Protein AF-A0A975CEL9-F1 (afdb_monomer_lite)

Secondary structure (DSSP, 8-state):
-----HHHHHHHHHHHHHHHHHHHHH-SSS-GGG--HHHHHHHHHHHHHHHHHHHHHHHHHHHS----S-SS----TTSS--PPPPPPP--------------------------

Organism: NCBI:txid2816950

pLDDT: mean 73.38, std 20.32, range [35.84, 97.5]

InterPro domains:
  IPR045422 Protein of unknown function DUF6511 [PF20121] (1-115)

Radius of gyration: 31.56 Å; chains: 1; bounding box: 92×27×54 Å

Foldseek 3Di:
DDDDDPLQVVLQVQLPVLLVVLCVVQPPPDPPVPDDPVSNVSNVCSSVVSSVVSVVVVCVVVVDDPPPDDPDPDPDPVPDPDDPDDDDDDDDDDDDDDDDDDDDDDDDDPDDDDD

Structure (mmCIF, N/CA/C/O backbone):
data_AF-A0A975CEL9-F1
#
_entry.id   AF-A0A975CEL9-F1
#
loop_
_atom_site.group_PDB
_atom_site.id
_atom_site.type_symbol
_atom_site.label_atom_id
_atom_site.label_alt_id
_atom_site.label_comp_id
_atom_site.label_asym_id
_atom_site.label_entity_id
_atom_site.label_seq_id
_atom_site.pdbx_PDB_ins_code
_atom_site.Cartn_x
_atom_site.Cartn_y
_atom_site.Cartn_z
_atom_site.occupancy
_atom_site.B_iso_or_equiv
_atom_site.auth_seq_id
_atom_site.auth_comp_id
_atom_site.auth_asym_id
_atom_site.auth_atom_id
_atom_site.pdbx_PDB_model_num
ATOM 1 N N . MET A 1 1 ? -7.667 15.898 -8.919 1.00 73.31 1 MET A N 1
ATOM 2 C CA . MET A 1 1 ? -7.122 14.525 -8.876 1.00 73.31 1 MET A CA 1
ATOM 3 C C . MET A 1 1 ? -5.630 14.646 -9.126 1.00 73.31 1 MET A C 1
ATOM 5 O O . MET A 1 1 ? -5.301 15.360 -10.066 1.00 73.31 1 MET A O 1
ATOM 9 N N . PRO A 1 2 ? -4.754 14.066 -8.292 1.00 75.38 2 PRO A N 1
ATOM 10 C CA . PRO A 1 2 ? -3.319 14.059 -8.571 1.00 75.38 2 PRO A CA 1
ATOM 11 C C . PRO A 1 2 ? -3.035 13.416 -9.937 1.00 75.38 2 PRO A C 1
ATOM 13 O O . PRO A 1 2 ? -3.662 12.412 -10.289 1.00 75.38 2 PRO A O 1
ATOM 16 N N . ASP A 1 3 ? -2.134 14.031 -10.702 1.00 89.25 3 ASP A N 1
ATOM 17 C CA . ASP A 1 3 ? -1.641 13.502 -11.973 1.00 89.25 3 ASP A CA 1
ATOM 18 C C . ASP A 1 3 ? -0.411 12.637 -11.683 1.00 89.25 3 ASP A C 1
ATOM 20 O O . ASP A 1 3 ? 0.578 13.127 -11.142 1.00 89.25 3 ASP A O 1
ATOM 24 N N . PHE A 1 4 ? -0.519 11.338 -11.959 1.00 93.50 4 PHE A N 1
ATOM 25 C CA . PHE A 1 4 ? 0.551 10.367 -11.737 1.00 93.50 4 PHE A CA 1
ATOM 26 C C . PHE A 1 4 ? 1.128 9.931 -13.074 1.00 93.50 4 PHE A C 1
ATOM 28 O O . PHE A 1 4 ? 0.382 9.607 -14.007 1.00 93.50 4 PHE A O 1
ATOM 35 N N . THR A 1 5 ? 2.450 9.820 -13.130 1.00 94.06 5 THR A N 1
ATOM 36 C CA . THR A 1 5 ? 3.161 9.246 -14.271 1.00 94.06 5 THR A CA 1
ATOM 37 C C . THR A 1 5 ? 2.762 7.782 -14.498 1.00 94.06 5 THR A C 1
ATOM 39 O O . THR A 1 5 ? 2.222 7.098 -13.622 1.00 94.06 5 THR A O 1
ATOM 42 N N . ALA A 1 6 ? 3.047 7.252 -15.691 1.00 92.31 6 ALA A N 1
ATOM 43 C CA . ALA A 1 6 ? 2.759 5.851 -16.014 1.00 92.31 6 ALA A CA 1
ATOM 44 C C . ALA A 1 6 ? 3.492 4.864 -15.082 1.00 92.31 6 ALA A C 1
ATOM 46 O O . ALA A 1 6 ? 2.945 3.817 -14.724 1.00 92.31 6 ALA A O 1
ATOM 47 N N . ILE A 1 7 ? 4.709 5.218 -14.662 1.00 92.81 7 ILE A N 1
ATOM 48 C CA . ILE A 1 7 ? 5.533 4.415 -13.753 1.00 92.81 7 ILE A CA 1
ATOM 49 C C . ILE A 1 7 ? 4.898 4.398 -12.363 1.00 92.81 7 ILE A C 1
ATOM 51 O O . ILE A 1 7 ? 4.645 3.327 -11.816 1.00 92.81 7 ILE A O 1
ATOM 55 N N . GLU A 1 8 ? 4.546 5.571 -11.832 1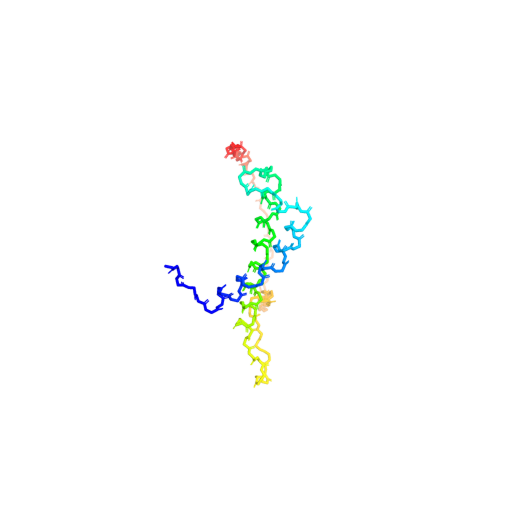.00 94.06 8 GLU A N 1
ATOM 56 C CA . GLU A 1 8 ? 3.842 5.698 -10.552 1.00 94.06 8 GLU A CA 1
ATOM 57 C C . GLU A 1 8 ? 2.530 4.922 -10.560 1.00 94.06 8 GLU A C 1
ATOM 59 O O . GLU A 1 8 ? 2.271 4.139 -9.653 1.00 94.06 8 GLU A O 1
ATOM 64 N N . ARG A 1 9 ? 1.734 5.030 -11.626 1.00 95.12 9 ARG A N 1
ATOM 65 C CA . ARG A 1 9 ? 0.492 4.259 -11.758 1.00 95.12 9 ARG A CA 1
ATOM 66 C C . ARG A 1 9 ? 0.743 2.750 -11.764 1.00 95.12 9 ARG A C 1
ATOM 68 O O . ARG A 1 9 ? -0.045 1.998 -11.193 1.00 95.12 9 ARG A O 1
ATOM 75 N N . THR A 1 10 ? 1.821 2.290 -12.391 1.00 94.75 10 THR A N 1
ATOM 76 C CA . THR A 1 10 ? 2.190 0.866 -12.398 1.00 94.75 10 THR A CA 1
ATOM 77 C C . THR A 1 10 ? 2.587 0.401 -10.997 1.00 94.75 10 THR A C 1
ATOM 79 O O . THR A 1 10 ? 2.109 -0.638 -10.544 1.00 94.75 10 THR A O 1
ATOM 82 N N . ALA A 1 11 ? 3.364 1.205 -10.269 1.00 95.88 11 ALA A N 1
ATOM 83 C CA . ALA A 1 11 ? 3.711 0.931 -8.879 1.00 95.88 11 ALA A CA 1
ATOM 84 C C . ALA A 1 11 ? 2.475 0.937 -7.958 1.00 95.88 11 ALA A C 1
ATOM 86 O O . ALA A 1 11 ? 2.338 0.035 -7.137 1.00 95.88 11 ALA A O 1
ATOM 87 N N . MET A 1 12 ? 1.509 1.850 -8.151 1.00 95.56 12 MET A N 1
ATOM 88 C CA . MET A 1 12 ? 0.238 1.836 -7.402 1.00 95.56 12 MET A CA 1
ATOM 89 C C . MET A 1 12 ? -0.517 0.518 -7.613 1.00 95.56 12 MET A C 1
ATOM 91 O O . MET A 1 12 ? -1.029 -0.067 -6.660 1.00 95.56 12 MET A O 1
ATOM 95 N N . ASN A 1 13 ? -0.581 0.037 -8.860 1.00 95.81 13 ASN A N 1
ATOM 96 C CA . ASN A 1 13 ? -1.245 -1.227 -9.184 1.00 95.81 13 ASN A CA 1
ATOM 97 C C . ASN A 1 13 ? -0.529 -2.430 -8.554 1.00 95.81 13 ASN A C 1
ATOM 99 O O . ASN A 1 13 ? -1.192 -3.362 -8.099 1.00 95.81 13 ASN A O 1
ATOM 103 N N . ALA A 1 14 ? 0.804 -2.401 -8.479 1.00 95.94 14 ALA A N 1
ATOM 104 C CA . ALA A 1 14 ? 1.585 -3.450 -7.827 1.00 95.94 14 ALA A CA 1
ATOM 105 C C . ALA A 1 14 ? 1.261 -3.576 -6.327 1.00 95.94 14 ALA A C 1
ATOM 107 O O . ALA A 1 14 ? 1.276 -4.686 -5.793 1.00 95.94 14 ALA A O 1
ATOM 108 N N . CYS A 1 15 ? 0.887 -2.478 -5.662 1.00 97.19 15 CYS A N 1
ATOM 109 C CA . CYS A 1 15 ? 0.503 -2.485 -4.250 1.00 97.19 15 CYS A CA 1
ATOM 110 C C . CYS A 1 15 ? -0.840 -3.178 -3.970 1.00 97.19 15 CYS A C 1
ATOM 112 O O . CYS A 1 15 ? -1.063 -3.610 -2.842 1.00 97.19 15 CYS A O 1
ATOM 114 N N . LEU A 1 16 ? -1.735 -3.315 -4.959 1.00 96.12 16 LEU A N 1
ATOM 115 C CA . LEU A 1 16 ? -3.102 -3.817 -4.739 1.00 96.12 16 LEU A CA 1
ATOM 116 C C . LEU A 1 16 ? -3.137 -5.266 -4.239 1.00 96.12 16 LEU A C 1
ATOM 118 O O . LEU A 1 16 ? -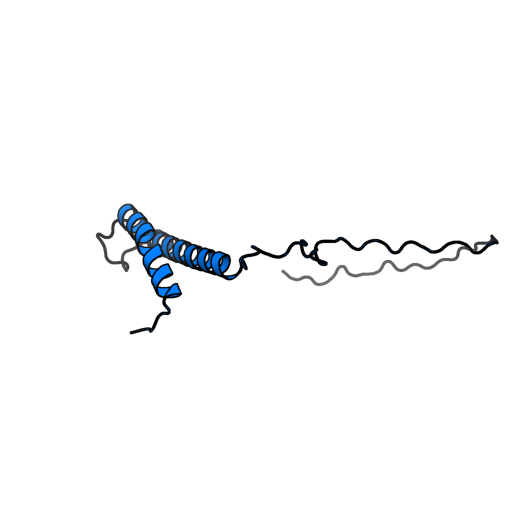3.948 -5.614 -3.383 1.00 96.12 16 LEU A O 1
ATOM 122 N N . LYS A 1 17 ? -2.243 -6.113 -4.756 1.00 95.62 17 LYS A N 1
ATOM 123 C CA . LYS A 1 17 ? -2.162 -7.527 -4.372 1.00 95.62 17 LYS A CA 1
ATOM 124 C C . LYS A 1 17 ? -1.696 -7.730 -2.918 1.00 95.62 17 LYS A C 1
ATOM 126 O O . LYS A 1 17 ? -2.418 -8.390 -2.174 1.00 95.62 17 LYS A O 1
ATOM 131 N N . PRO A 1 18 ? -0.541 -7.191 -2.482 1.00 95.69 18 PRO A N 1
ATOM 132 C CA . PRO A 1 18 ? -0.112 -7.306 -1.088 1.00 95.69 18 PRO A CA 1
ATOM 133 C C . PRO A 1 18 ? -1.048 -6.563 -0.131 1.00 95.69 18 PRO A C 1
ATOM 135 O O . PRO A 1 18 ? -1.311 -7.069 0.956 1.00 95.69 18 PRO A O 1
ATOM 138 N N . PHE A 1 19 ? -1.618 -5.427 -0.549 1.00 94.12 19 PHE A N 1
ATOM 139 C CA . PHE A 1 19 ? -2.661 -4.746 0.216 1.00 94.12 19 PHE A CA 1
ATOM 140 C C . PHE A 1 19 ? -3.847 -5.672 0.504 1.00 94.12 19 PHE A C 1
ATOM 142 O O . PHE A 1 19 ? -4.233 -5.813 1.659 1.00 94.12 19 PHE A O 1
ATOM 149 N N . GLY A 1 20 ? -4.387 -6.338 -0.523 1.00 92.50 20 GLY A N 1
ATOM 150 C CA . GLY A 1 20 ? -5.499 -7.276 -0.365 1.00 92.50 20 GLY A CA 1
ATOM 151 C C . GLY A 1 20 ? -5.168 -8.440 0.571 1.00 92.50 20 GLY A C 1
ATOM 152 O O . GLY A 1 20 ? -5.983 -8.786 1.417 1.00 92.50 20 GLY A O 1
ATOM 153 N N . ALA A 1 21 ? -3.953 -8.987 0.482 1.00 93.88 21 ALA A N 1
ATOM 154 C CA . ALA A 1 21 ? -3.513 -10.079 1.351 1.00 93.88 21 ALA A CA 1
ATOM 155 C C . ALA A 1 21 ? -3.449 -9.666 2.833 1.00 93.88 21 ALA A C 1
ATOM 157 O O . ALA A 1 21 ? -3.895 -10.407 3.707 1.00 93.88 21 ALA A O 1
ATOM 158 N N . VAL A 1 22 ? -2.929 -8.469 3.127 1.00 93.56 22 VAL A N 1
ATOM 159 C CA . VAL A 1 22 ? -2.920 -7.945 4.502 1.00 93.56 22 VAL A CA 1
ATOM 160 C C . VAL A 1 22 ? -4.327 -7.565 4.952 1.00 93.56 22 VAL A C 1
ATOM 162 O O . VAL A 1 22 ? -4.694 -7.834 6.090 1.00 93.56 22 VAL A O 1
ATOM 165 N N . ALA A 1 23 ? -5.137 -6.986 4.068 1.00 88.75 23 ALA A N 1
ATOM 166 C CA . ALA A 1 23 ? -6.523 -6.640 4.356 1.00 88.75 23 ALA A CA 1
ATOM 167 C C . ALA A 1 23 ? -7.362 -7.868 4.741 1.00 88.75 23 ALA A C 1
ATOM 169 O O . ALA A 1 23 ? -8.151 -7.796 5.681 1.00 88.75 23 ALA A O 1
ATOM 170 N N . GLU A 1 24 ? -7.159 -8.993 4.056 1.00 89.62 24 GLU A N 1
ATOM 171 C CA . GLU A 1 24 ? -7.797 -10.271 4.371 1.00 89.62 24 GLU A CA 1
ATOM 172 C C . GLU A 1 24 ? -7.322 -10.827 5.722 1.00 89.62 24 GLU A C 1
ATOM 174 O O . GLU A 1 24 ? -8.141 -11.272 6.522 1.00 89.62 24 GLU A O 1
ATOM 179 N N . ALA A 1 25 ? -6.021 -10.738 6.021 1.00 89.00 25 ALA A N 1
ATOM 180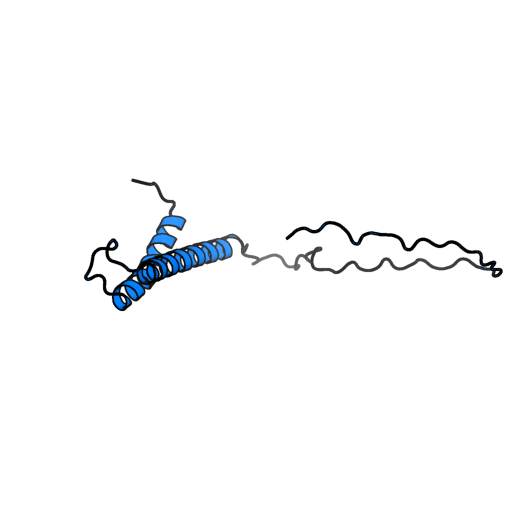 C CA . ALA A 1 25 ? -5.462 -11.200 7.294 1.00 89.00 25 ALA A CA 1
ATOM 181 C C . ALA A 1 25 ? -5.889 -10.342 8.501 1.00 89.00 25 ALA A C 1
ATOM 183 O O . ALA A 1 25 ? -6.090 -10.864 9.596 1.00 89.00 25 ALA A O 1
ATOM 184 N N . VAL A 1 26 ? -6.007 -9.025 8.314 1.00 87.31 26 VAL A N 1
ATOM 185 C CA . VAL A 1 26 ? -6.396 -8.069 9.363 1.00 87.31 26 VAL A CA 1
ATOM 186 C C . VAL A 1 26 ? -7.915 -8.034 9.569 1.00 87.31 26 VAL A C 1
ATOM 188 O O . VAL A 1 26 ? -8.363 -7.768 10.686 1.00 87.31 26 VAL A O 1
ATOM 191 N N . GLY A 1 27 ? -8.692 -8.310 8.519 1.00 81.00 27 GLY A N 1
ATOM 192 C CA . GLY A 1 27 ? -10.143 -8.140 8.493 1.00 81.00 27 GLY A CA 1
ATOM 193 C C . GLY A 1 27 ? -10.524 -6.674 8.277 1.00 81.00 27 GLY A C 1
ATOM 194 O O . GLY A 1 27 ? -10.361 -5.830 9.160 1.00 81.00 27 GLY A O 1
ATOM 195 N N . PHE A 1 28 ? -11.050 -6.357 7.091 1.00 84.25 28 PHE A N 1
ATOM 196 C CA . PHE A 1 28 ? -11.537 -5.015 6.722 1.00 84.25 28 PHE A CA 1
ATOM 197 C C . PHE A 1 28 ? -12.986 -4.748 7.175 1.00 84.25 28 PHE A C 1
ATOM 199 O O . PHE A 1 28 ? -13.671 -3.876 6.643 1.00 84.25 28 PHE A O 1
ATOM 206 N N . ASP A 1 29 ? -13.455 -5.487 8.183 1.00 84.44 29 ASP A N 1
ATOM 207 C CA . ASP A 1 29 ? -14.830 -5.436 8.704 1.00 84.44 29 ASP A CA 1
ATOM 208 C C . ASP A 1 29 ? -15.118 -4.166 9.520 1.00 84.44 29 ASP A C 1
ATOM 210 O O . ASP A 1 29 ? -16.265 -3.853 9.844 1.00 84.44 29 ASP A O 1
ATOM 214 N N . LYS A 1 30 ? -14.065 -3.427 9.873 1.00 85.06 30 LYS A N 1
ATOM 215 C CA . LYS A 1 30 ? -14.117 -2.181 10.639 1.00 85.06 30 LYS A CA 1
ATOM 216 C C . LYS A 1 30 ? -13.455 -1.045 9.853 1.00 85.06 30 LYS A C 1
ATOM 218 O O . LYS A 1 30 ? -12.578 -1.299 9.031 1.00 85.06 30 LYS A O 1
ATOM 223 N N . PRO A 1 31 ? -13.839 0.223 10.084 1.00 88.50 31 PRO A N 1
ATOM 224 C CA . PRO A 1 31 ? -13.183 1.346 9.423 1.00 88.50 31 PRO A CA 1
ATOM 225 C C . PRO A 1 31 ? -11.713 1.443 9.851 1.00 88.50 31 PRO A C 1
ATOM 227 O O . PRO A 1 31 ? -11.379 1.119 10.991 1.00 88.50 31 PRO A O 1
ATOM 230 N N . LEU A 1 32 ? -10.853 1.982 8.979 1.00 85.12 32 LEU A N 1
ATOM 231 C CA . LEU A 1 32 ? -9.423 2.195 9.266 1.00 85.12 32 LEU A CA 1
ATOM 232 C C . LEU A 1 32 ? -9.176 2.967 10.577 1.00 85.12 32 LEU A C 1
ATOM 234 O O . LEU A 1 32 ? -8.203 2.700 11.271 1.00 85.12 32 LEU A O 1
ATOM 238 N N . GLY A 1 33 ? -10.080 3.872 10.970 1.00 87.38 33 GLY A N 1
ATOM 239 C CA . GLY A 1 33 ? -9.992 4.604 12.244 1.00 87.38 33 GLY A CA 1
ATOM 240 C C . GLY A 1 33 ? -10.172 3.747 13.507 1.00 87.38 33 GLY A C 1
ATOM 241 O O . GLY A 1 33 ? -9.908 4.228 14.602 1.00 87.38 33 GLY A O 1
ATOM 242 N N . ALA A 1 34 ? -10.613 2.494 13.372 1.00 91.62 34 ALA A N 1
ATOM 243 C CA . ALA A 1 34 ? -10.749 1.523 14.461 1.00 91.62 34 ALA A CA 1
ATOM 244 C C . ALA A 1 34 ? -9.630 0.459 14.454 1.00 91.62 34 ALA A C 1
ATOM 246 O O . ALA A 1 34 ? -9.727 -0.574 15.133 1.00 91.62 34 ALA A O 1
ATOM 247 N N . TYR A 1 35 ? -8.589 0.658 13.642 1.00 92.75 35 TYR A N 1
ATOM 248 C CA . TYR A 1 35 ? -7.436 -0.235 13.597 1.00 92.75 35 TYR A CA 1
ATOM 249 C C . TYR A 1 35 ? -6.542 0.056 14.796 1.00 92.75 35 TYR A C 1
ATOM 251 O O . TYR A 1 35 ? -6.382 1.209 15.196 1.00 92.75 35 TYR A O 1
ATOM 259 N N . SER A 1 36 ? -5.954 -0.992 15.374 1.00 93.38 36 SER A N 1
ATOM 260 C CA . SER A 1 36 ? -4.828 -0.766 16.275 1.00 93.38 36 SER A CA 1
ATOM 261 C C . SER A 1 36 ? -3.642 -0.235 15.473 1.00 93.38 36 SER A C 1
ATOM 263 O O . SER A 1 36 ? -3.546 -0.451 14.262 1.00 93.38 36 SER A O 1
ATOM 265 N N . GLU A 1 37 ? -2.710 0.424 16.152 1.00 94.50 37 GLU A N 1
ATOM 266 C CA . GLU A 1 37 ? -1.478 0.912 15.530 1.00 94.50 37 GLU A CA 1
ATOM 267 C C . GLU A 1 37 ? -0.757 -0.197 14.749 1.00 94.50 37 GLU A C 1
ATOM 269 O O . GLU A 1 37 ? -0.415 -0.011 13.587 1.00 94.50 37 GLU A O 1
ATOM 274 N N . GLN A 1 38 ? -0.639 -1.392 15.335 1.00 94.19 38 GLN A N 1
ATOM 275 C CA . GLN A 1 38 ? -0.025 -2.550 14.679 1.00 94.19 38 GLN A CA 1
ATOM 276 C C . GLN A 1 38 ? -0.745 -2.955 13.387 1.00 94.19 38 GLN A C 1
ATOM 278 O O . GLN A 1 38 ? -0.096 -3.251 12.388 1.00 94.19 38 GLN A O 1
ATOM 283 N N . GLN A 1 39 ? -2.080 -2.946 13.383 1.00 93.06 39 GLN A N 1
ATOM 284 C CA . GLN A 1 39 ? -2.865 -3.277 12.191 1.00 93.06 39 GLN A CA 1
ATOM 285 C C . GLN A 1 39 ? -2.681 -2.228 11.091 1.00 93.06 39 GLN A C 1
ATOM 287 O O . GLN A 1 39 ? -2.568 -2.572 9.917 1.00 93.06 39 GLN A O 1
ATOM 292 N N . ALA A 1 40 ? -2.632 -0.947 11.460 1.00 93.62 40 ALA A N 1
ATOM 293 C CA . ALA A 1 40 ? -2.390 0.130 10.509 1.00 93.62 40 ALA A CA 1
ATOM 294 C C . ALA A 1 40 ? -0.970 0.057 9.926 1.00 93.62 40 ALA A C 1
ATOM 296 O O . ALA A 1 40 ? -0.804 0.150 8.709 1.00 93.62 40 ALA A O 1
ATOM 297 N N . LEU A 1 41 ? 0.037 -0.171 10.776 1.00 95.00 41 LEU A N 1
ATOM 298 C CA . LEU A 1 41 ? 1.429 -0.313 10.356 1.00 95.00 41 LEU A CA 1
ATOM 299 C C . LEU A 1 41 ? 1.608 -1.479 9.382 1.00 95.00 41 LEU A C 1
ATOM 301 O O . LEU A 1 41 ? 2.210 -1.279 8.335 1.00 95.00 41 LEU A O 1
ATOM 305 N N . GLN A 1 42 ? 0.994 -2.640 9.635 1.00 94.19 42 GLN A N 1
ATOM 306 C CA . GLN A 1 42 ? 1.047 -3.780 8.707 1.00 94.19 42 GLN A CA 1
ATOM 307 C C . GLN A 1 42 ? 0.551 -3.426 7.297 1.00 94.19 42 GLN A C 1
ATOM 309 O O . GLN A 1 42 ? 1.165 -3.810 6.299 1.00 94.19 42 GLN A O 1
ATOM 314 N N . VAL A 1 43 ? -0.554 -2.681 7.194 1.00 93.56 43 VAL A N 1
ATOM 315 C CA . VAL A 1 43 ? -1.104 -2.254 5.898 1.00 93.56 43 VAL A CA 1
ATOM 316 C C . VAL A 1 43 ? -0.165 -1.259 5.210 1.00 93.56 43 VAL A C 1
ATOM 318 O O . VAL A 1 43 ? 0.097 -1.387 4.013 1.00 93.56 43 VAL A O 1
ATOM 321 N N . ILE A 1 44 ? 0.359 -0.283 5.956 1.00 95.38 44 ILE A N 1
ATOM 322 C CA . ILE A 1 44 ? 1.271 0.742 5.429 1.00 95.38 44 ILE A CA 1
ATOM 323 C C . ILE A 1 44 ? 2.570 0.100 4.932 1.00 95.38 44 ILE A C 1
ATOM 325 O O . ILE A 1 44 ? 2.993 0.365 3.806 1.00 95.38 44 ILE A O 1
ATOM 329 N N . GLU A 1 45 ? 3.177 -0.772 5.734 1.00 96.44 45 GLU A N 1
ATOM 330 C CA . GLU A 1 45 ? 4.420 -1.471 5.405 1.00 96.44 45 GLU A CA 1
ATOM 331 C C . GLU A 1 45 ? 4.274 -2.309 4.135 1.00 96.44 45 GLU A C 1
ATOM 333 O O . GLU A 1 45 ? 5.136 -2.252 3.256 1.00 96.44 45 GLU A O 1
ATOM 338 N N . ALA A 1 46 ? 3.159 -3.028 3.982 1.00 96.12 46 ALA A N 1
ATOM 339 C CA . ALA A 1 46 ? 2.895 -3.817 2.783 1.00 96.12 46 ALA A CA 1
ATOM 340 C C . ALA A 1 46 ? 2.805 -2.952 1.516 1.00 96.12 46 ALA A C 1
ATOM 342 O O . ALA A 1 46 ? 3.367 -3.313 0.480 1.00 96.12 46 ALA A O 1
ATOM 343 N N . ILE A 1 47 ? 2.137 -1.796 1.594 1.00 96.94 47 ILE A N 1
ATOM 344 C CA . ILE A 1 47 ? 2.006 -0.872 0.459 1.00 96.94 47 ILE A CA 1
ATOM 345 C C . ILE A 1 47 ? 3.356 -0.235 0.117 1.00 96.94 47 ILE A C 1
ATOM 347 O O . ILE A 1 47 ? 3.748 -0.228 -1.049 1.00 96.94 47 ILE A O 1
ATOM 351 N N . VAL A 1 48 ? 4.074 0.302 1.108 1.00 97.50 48 VAL A N 1
ATOM 352 C CA . VAL A 1 48 ? 5.349 1.005 0.881 1.00 97.50 48 VAL A CA 1
ATOM 353 C C . VAL A 1 48 ? 6.421 0.037 0.383 1.00 97.50 48 VAL A C 1
ATOM 355 O O . VAL A 1 48 ? 7.168 0.368 -0.538 1.00 97.50 48 VAL A O 1
ATOM 358 N N . SER A 1 49 ? 6.465 -1.181 0.922 1.00 97.50 49 SER A N 1
ATOM 359 C CA . SER A 1 49 ? 7.358 -2.238 0.442 1.00 97.50 49 SER A CA 1
ATOM 360 C C . SER A 1 49 ? 7.075 -2.597 -1.022 1.00 97.50 49 SER A C 1
ATOM 362 O O . SER A 1 49 ? 7.983 -2.588 -1.852 1.00 97.50 49 SER A O 1
ATOM 364 N N . ALA A 1 50 ? 5.811 -2.817 -1.392 1.00 97.50 50 ALA A N 1
ATOM 365 C CA . ALA A 1 50 ? 5.448 -3.135 -2.773 1.00 97.50 50 ALA A CA 1
ATOM 366 C C . ALA A 1 50 ? 5.748 -1.985 -3.748 1.00 97.50 50 ALA A C 1
ATOM 368 O O . ALA A 1 50 ? 6.269 -2.213 -4.841 1.00 97.50 50 ALA A O 1
ATOM 369 N N . TRP A 1 51 ? 5.469 -0.745 -3.340 1.00 97.31 51 TRP A N 1
ATOM 370 C CA . TRP A 1 51 ? 5.771 0.449 -4.126 1.00 97.31 51 TRP A CA 1
ATOM 371 C C . TRP A 1 51 ? 7.269 0.597 -4.386 1.00 97.31 51 TRP A C 1
ATOM 373 O O . TRP A 1 51 ? 7.697 0.777 -5.526 1.00 97.31 51 TRP A O 1
ATOM 383 N N . THR A 1 52 ? 8.073 0.521 -3.323 1.00 96.62 52 THR A N 1
ATOM 384 C CA . THR A 1 52 ? 9.528 0.686 -3.409 1.00 96.62 52 THR A CA 1
ATOM 385 C C . THR A 1 52 ? 10.163 -0.411 -4.254 1.00 96.62 52 THR A C 1
ATOM 387 O O .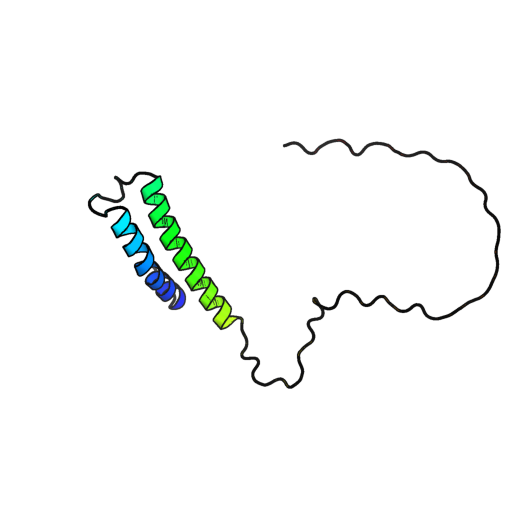 THR A 1 52 ? 11.018 -0.105 -5.082 1.00 96.62 52 THR A O 1
ATOM 390 N N . GLN A 1 53 ? 9.692 -1.656 -4.142 1.00 95.44 53 GLN A N 1
ATOM 391 C CA . GLN A 1 53 ? 10.124 -2.753 -5.012 1.00 95.44 53 GLN A CA 1
ATOM 392 C C . GLN A 1 53 ? 9.755 -2.512 -6.480 1.00 95.44 53 GLN A C 1
ATOM 394 O O . GLN A 1 53 ? 10.592 -2.703 -7.359 1.00 95.44 53 GLN A O 1
ATOM 399 N N . ALA A 1 54 ? 8.531 -2.055 -6.762 1.00 94.88 54 ALA A N 1
ATOM 400 C CA . ALA A 1 54 ? 8.102 -1.754 -8.127 1.00 94.88 54 ALA A CA 1
ATOM 401 C C . ALA A 1 54 ? 8.926 -0.615 -8.755 1.00 94.88 54 ALA A C 1
ATOM 403 O O . ALA A 1 54 ? 9.317 -0.696 -9.921 1.00 94.88 54 ALA A O 1
ATOM 404 N N . MET A 1 55 ? 9.242 0.419 -7.972 1.00 93.50 55 MET A N 1
ATOM 405 C CA . MET A 1 55 ? 10.106 1.519 -8.404 1.00 93.50 55 MET A CA 1
ATOM 406 C C . MET A 1 55 ? 11.558 1.078 -8.609 1.00 93.50 55 MET A C 1
ATOM 408 O O . MET A 1 55 ? 12.178 1.468 -9.598 1.00 93.50 55 MET A O 1
ATOM 412 N N . ALA A 1 56 ? 12.093 0.234 -7.723 1.00 91.88 56 ALA A N 1
ATOM 413 C CA . ALA A 1 56 ? 13.432 -0.330 -7.871 1.00 91.88 56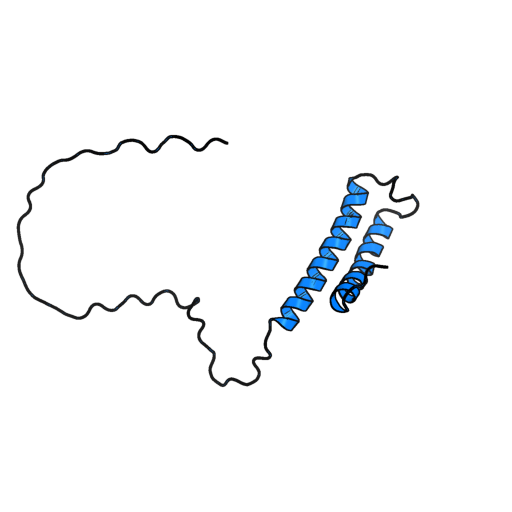 ALA A CA 1
ATOM 414 C C . ALA A 1 56 ? 13.547 -1.168 -9.154 1.00 91.88 56 ALA A C 1
ATOM 416 O O . ALA A 1 56 ? 14.446 -0.923 -9.955 1.00 91.88 56 ALA A O 1
ATOM 417 N N . ALA A 1 57 ? 12.584 -2.057 -9.410 1.00 89.00 57 ALA A N 1
ATOM 418 C CA . ALA A 1 57 ? 12.566 -2.889 -10.611 1.00 89.00 57 ALA A CA 1
ATOM 419 C C . ALA A 1 57 ? 12.516 -2.053 -11.903 1.00 89.00 57 ALA A C 1
ATOM 421 O O . ALA A 1 57 ? 13.179 -2.381 -12.888 1.00 89.00 57 ALA A O 1
ATOM 422 N N . HIS A 1 58 ? 11.764 -0.948 -11.907 1.00 85.56 58 HIS A N 1
ATOM 423 C CA . HIS A 1 58 ? 11.761 -0.020 -13.036 1.00 85.56 58 HIS A CA 1
ATOM 424 C C . HIS A 1 58 ? 13.127 0.667 -13.209 1.00 85.56 58 HIS A C 1
ATOM 426 O O . HIS A 1 58 ? 13.652 0.732 -14.321 1.00 85.56 58 HIS A O 1
ATOM 432 N N . HIS A 1 59 ? 13.745 1.141 -12.121 1.00 79.38 59 HIS A N 1
ATOM 433 C CA . HIS A 1 59 ? 15.082 1.733 -12.188 1.00 79.38 59 HIS A CA 1
ATOM 434 C C . HIS A 1 59 ? 16.125 0.743 -12.717 1.00 79.38 59 HIS A C 1
ATOM 436 O O . HIS A 1 59 ? 16.893 1.114 -13.599 1.00 79.38 59 HIS A O 1
ATOM 442 N N . GLU A 1 60 ? 16.106 -0.521 -12.292 1.00 77.38 60 GLU A N 1
ATOM 443 C CA . GLU A 1 60 ? 17.004 -1.565 -12.808 1.00 77.38 60 GLU A CA 1
ATOM 444 C C . GLU A 1 60 ? 16.824 -1.810 -14.317 1.00 77.38 60 GLU A C 1
ATOM 446 O O . GLU A 1 60 ? 17.807 -1.956 -15.049 1.00 77.38 60 GLU A O 1
ATOM 451 N N . GLN A 1 61 ? 15.583 -1.785 -14.812 1.00 69.81 61 GLN A N 1
ATOM 452 C CA . GLN A 1 61 ? 15.279 -1.917 -16.243 1.00 69.81 61 GLN A CA 1
ATOM 453 C C . GLN A 1 61 ? 15.768 -0.719 -17.066 1.00 69.81 61 GLN A C 1
ATOM 455 O O . GLN A 1 61 ? 16.177 -0.891 -18.212 1.00 69.81 61 GLN A O 1
ATOM 460 N N . THR A 1 62 ? 15.746 0.486 -16.492 1.00 67.31 62 THR A N 1
ATOM 461 C CA . THR A 1 62 ? 16.208 1.708 -17.175 1.00 67.31 62 THR A CA 1
ATOM 462 C C . THR A 1 62 ? 17.716 1.943 -17.077 1.00 67.31 62 THR A C 1
ATOM 464 O O . THR A 1 62 ? 18.311 2.484 -18.006 1.00 67.31 62 THR A O 1
ATOM 467 N N . LEU A 1 63 ? 18.345 1.524 -15.975 1.00 60.78 63 LEU A N 1
ATOM 468 C CA . LEU A 1 63 ? 19.773 1.711 -15.703 1.00 60.78 63 LEU A CA 1
ATOM 469 C C . LEU A 1 63 ? 20.650 0.608 -16.296 1.00 60.78 63 LEU A C 1
ATOM 471 O O . LEU A 1 63 ? 21.869 0.754 -16.293 1.00 60.78 63 LEU A O 1
ATOM 475 N N . THR A 1 64 ? 20.063 -0.475 -16.811 1.00 52.94 64 THR A N 1
ATOM 476 C CA . THR A 1 64 ? 20.800 -1.484 -17.574 1.00 52.94 64 THR A CA 1
ATOM 477 C C . THR A 1 64 ? 20.818 -1.059 -19.046 1.00 52.94 64 THR A C 1
ATOM 479 O O . THR A 1 64 ? 19.873 -1.378 -19.773 1.00 52.94 64 THR A O 1
ATOM 482 N N . PRO A 1 65 ? 21.853 -0.346 -19.546 1.00 53.56 65 PRO A N 1
ATOM 483 C CA . PRO A 1 65 ? 21.996 -0.180 -20.983 1.00 53.56 65 PRO A CA 1
ATOM 484 C C . PRO A 1 65 ? 22.027 -1.579 -21.615 1.00 53.56 65 PRO A C 1
ATOM 486 O O . PRO A 1 65 ? 22.706 -2.465 -21.081 1.00 53.56 65 PRO A O 1
ATOM 489 N N . PRO A 1 66 ? 21.329 -1.826 -22.740 1.00 57.09 66 PRO A N 1
ATOM 490 C CA . PRO A 1 66 ? 21.501 -3.060 -23.486 1.00 57.09 66 PRO A CA 1
ATOM 491 C C . PRO A 1 66 ? 22.944 -3.098 -23.999 1.00 57.09 66 PRO A C 1
ATOM 493 O O . PRO A 1 66 ? 23.234 -2.631 -25.097 1.00 57.09 66 PRO A O 1
ATOM 496 N N . VAL A 1 67 ? 23.890 -3.634 -23.223 1.00 62.00 67 VAL A N 1
ATOM 497 C CA . VAL A 1 67 ? 25.248 -3.898 -23.714 1.00 62.00 67 VAL A CA 1
ATOM 498 C C . VAL A 1 67 ? 25.173 -5.157 -24.569 1.00 62.00 67 VAL A C 1
ATOM 500 O O . VAL A 1 67 ? 25.616 -6.241 -24.208 1.00 62.00 67 VAL A O 1
ATOM 503 N N . ARG A 1 68 ? 24.535 -5.010 -25.728 1.00 60.06 68 ARG A N 1
ATOM 504 C CA . ARG A 1 68 ? 24.472 -6.001 -26.792 1.00 60.06 68 ARG A CA 1
ATOM 505 C C . ARG A 1 68 ? 25.158 -5.374 -28.006 1.00 60.06 68 ARG A C 1
ATOM 507 O O . ARG A 1 68 ? 24.493 -4.970 -28.950 1.00 60.06 68 ARG A O 1
ATOM 514 N N . GLY A 1 69 ? 26.488 -5.221 -27.942 1.00 55.06 69 GLY A N 1
ATOM 515 C CA . GLY A 1 69 ? 27.245 -4.763 -29.115 1.00 55.06 69 GLY A CA 1
ATOM 516 C C . GLY A 1 69 ? 28.644 -4.159 -28.951 1.00 55.06 69 GLY A C 1
ATOM 517 O O . GLY A 1 69 ? 29.208 -3.778 -29.969 1.00 55.06 69 GLY A O 1
ATOM 518 N N . LEU A 1 70 ? 29.247 -4.060 -27.760 1.00 51.25 70 LEU A N 1
ATOM 519 C CA . LEU A 1 70 ? 30.635 -3.575 -27.643 1.00 51.25 70 LEU A CA 1
ATOM 520 C C . LEU A 1 70 ? 31.595 -4.750 -27.435 1.00 51.25 70 LEU A C 1
ATOM 522 O O . LEU A 1 70 ? 31.616 -5.374 -26.379 1.00 51.25 70 LEU A O 1
ATOM 526 N N . GLY A 1 71 ? 32.385 -5.051 -28.470 1.00 53.00 71 GLY A N 1
ATOM 527 C CA . GLY A 1 71 ? 33.380 -6.131 -28.518 1.00 53.00 71 GLY A CA 1
ATOM 528 C C . GLY A 1 71 ? 34.596 -5.956 -27.601 1.00 53.00 71 GLY A C 1
ATOM 529 O O . GLY A 1 71 ? 35.570 -6.688 -27.744 1.00 53.00 71 GLY A O 1
ATOM 530 N N . THR A 1 72 ? 34.560 -5.026 -26.652 1.00 58.19 72 THR A N 1
ATOM 531 C CA . THR A 1 72 ? 35.549 -4.914 -25.582 1.00 58.19 72 THR A CA 1
ATOM 532 C C . THR A 1 72 ? 34.834 -4.553 -24.279 1.00 58.19 72 THR A C 1
ATOM 534 O O . THR A 1 72 ? 34.110 -3.556 -24.236 1.00 58.19 72 THR A O 1
ATOM 537 N N . PRO A 1 73 ? 34.995 -5.344 -23.201 1.00 57.84 73 PRO A N 1
ATOM 538 C CA . PRO A 1 73 ? 34.482 -4.955 -21.898 1.00 57.84 73 PRO A CA 1
ATOM 539 C C . PRO A 1 73 ? 35.213 -3.685 -21.459 1.00 57.84 73 PRO A C 1
ATOM 541 O O . PRO A 1 73 ? 36.438 -3.678 -21.325 1.00 57.84 73 PRO A O 1
ATOM 544 N N . VAL A 1 74 ? 34.463 -2.602 -21.255 1.00 62.75 74 VAL A N 1
ATOM 545 C CA . VAL A 1 74 ? 34.990 -1.386 -20.633 1.00 62.75 74 VAL A CA 1
ATOM 546 C C . VAL A 1 74 ? 35.428 -1.772 -19.220 1.00 62.75 74 VAL A C 1
ATOM 548 O O . VAL A 1 74 ? 34.598 -2.117 -18.381 1.00 62.75 74 VAL A O 1
ATOM 551 N N . ARG A 1 75 ? 36.744 -1.792 -18.975 1.00 55.31 75 ARG A N 1
ATOM 552 C CA . ARG A 1 75 ? 37.296 -1.955 -17.626 1.00 55.31 75 ARG A CA 1
ATOM 553 C C . ARG A 1 75 ? 36.873 -0.742 -16.805 1.00 55.31 75 ARG A C 1
ATOM 555 O O . ARG A 1 75 ? 37.237 0.377 -17.149 1.00 55.31 75 ARG A O 1
ATOM 562 N N . ASP A 1 76 ? 36.123 -0.988 -15.741 1.00 65.75 76 ASP A N 1
ATOM 563 C CA . ASP A 1 76 ? 35.735 0.021 -14.764 1.00 65.75 76 ASP A CA 1
ATOM 564 C C . ASP A 1 76 ? 36.968 0.429 -13.926 1.00 65.75 76 ASP A C 1
ATOM 566 O O . ASP A 1 76 ? 37.495 -0.405 -13.180 1.00 65.75 76 ASP A O 1
ATOM 570 N N . PRO A 1 77 ? 37.472 1.671 -14.055 1.00 63.25 77 PRO A N 1
ATOM 571 C CA . PRO A 1 77 ? 38.676 2.119 -13.359 1.00 63.25 77 PRO A CA 1
ATOM 572 C C . PRO A 1 77 ? 38.480 2.275 -11.844 1.00 63.25 77 PRO A C 1
ATOM 574 O O . PRO A 1 77 ? 39.473 2.366 -11.130 1.00 63.25 77 PRO A O 1
ATOM 577 N N . LEU A 1 78 ? 37.241 2.262 -11.332 1.00 64.25 78 LEU A N 1
ATOM 578 C CA . LEU A 1 78 ? 36.973 2.251 -9.888 1.00 64.25 78 LEU A CA 1
ATOM 579 C C . LEU A 1 78 ? 37.071 0.847 -9.266 1.00 64.25 78 LEU A C 1
ATOM 581 O O . LEU A 1 78 ? 37.145 0.721 -8.045 1.00 64.25 78 LEU A O 1
ATOM 585 N N . ARG A 1 79 ? 37.064 -0.211 -10.090 1.00 61.34 79 ARG A N 1
ATOM 586 C CA . ARG A 1 79 ? 37.209 -1.609 -9.651 1.00 61.34 79 ARG A CA 1
ATOM 587 C C . ARG A 1 79 ? 38.636 -2.144 -9.737 1.00 61.34 79 ARG A C 1
ATOM 589 O O . ARG A 1 79 ? 38.871 -3.256 -9.268 1.00 61.34 79 ARG A O 1
ATOM 596 N N . ASP A 1 80 ? 39.568 -1.399 -10.328 1.00 56.62 80 ASP A N 1
ATOM 597 C CA . ASP A 1 80 ? 40.981 -1.779 -10.372 1.00 56.62 80 ASP A CA 1
ATOM 598 C C . ASP A 1 80 ? 41.686 -1.161 -9.151 1.00 56.62 80 ASP A C 1
ATOM 600 O O . ASP A 1 80 ? 41.867 0.060 -9.107 1.00 56.62 80 ASP A O 1
ATOM 604 N N . PRO A 1 81 ? 42.037 -1.944 -8.112 1.00 56.38 81 PRO A N 1
ATOM 605 C CA . PRO A 1 81 ? 42.764 -1.401 -6.978 1.00 56.38 81 PRO A CA 1
ATOM 606 C C . PRO A 1 81 ? 44.119 -0.907 -7.481 1.00 56.38 81 PRO A C 1
ATOM 608 O O . PRO A 1 81 ? 44.889 -1.674 -8.056 1.00 56.38 81 PRO A O 1
ATOM 611 N N . LEU A 1 82 ? 44.360 0.393 -7.285 1.00 58.62 82 LEU A N 1
ATOM 612 C CA . LEU A 1 82 ? 45.604 1.130 -7.514 1.00 58.62 82 LEU A CA 1
ATOM 613 C C . LEU A 1 82 ? 46.811 0.206 -7.721 1.00 58.62 82 LEU A C 1
ATOM 615 O O . LEU A 1 82 ? 47.403 -0.301 -6.767 1.00 58.62 82 LEU A O 1
ATOM 619 N N . ARG A 1 83 ? 47.188 -0.004 -8.986 1.00 55.22 83 ARG A N 1
ATOM 620 C CA . ARG A 1 83 ? 48.448 -0.661 -9.329 1.00 55.22 83 ARG A CA 1
ATOM 621 C C . ARG A 1 83 ? 49.576 0.150 -8.678 1.00 55.22 83 ARG A C 1
ATOM 623 O O . ARG A 1 83 ? 49.724 1.319 -9.041 1.00 55.22 83 ARG A O 1
ATOM 630 N N . PRO A 1 84 ? 50.378 -0.406 -7.753 1.00 54.84 84 PRO A N 1
ATOM 631 C CA . PRO A 1 84 ? 51.482 0.352 -7.186 1.00 54.84 84 PRO A CA 1
ATOM 632 C C . PRO A 1 84 ? 52.469 0.695 -8.305 1.00 54.84 84 PRO A C 1
ATOM 634 O O . PRO A 1 84 ? 52.835 -0.164 -9.118 1.00 54.84 84 PRO A O 1
ATOM 637 N N . ALA A 1 85 ? 52.864 1.968 -8.372 1.00 54.03 85 ALA A N 1
ATOM 638 C CA . ALA A 1 85 ? 53.902 2.433 -9.276 1.00 54.03 85 ALA A CA 1
ATOM 639 C C . ALA A 1 85 ? 55.171 1.596 -9.049 1.00 54.03 85 ALA A C 1
ATOM 641 O O . ALA A 1 85 ? 55.656 1.460 -7.926 1.00 54.03 85 ALA A O 1
ATOM 642 N N . ARG A 1 86 ? 55.685 0.988 -10.120 1.00 49.12 86 ARG A N 1
ATOM 643 C CA . ARG A 1 86 ? 56.948 0.245 -10.101 1.00 49.12 86 ARG A CA 1
ATOM 644 C C . ARG A 1 86 ? 58.081 1.249 -9.833 1.00 49.12 86 ARG A C 1
ATOM 646 O O . ARG A 1 86 ? 58.175 2.202 -10.604 1.00 49.12 86 ARG A O 1
ATOM 653 N N . PRO A 1 87 ? 58.945 1.065 -8.820 1.00 47.62 87 PRO A N 1
ATOM 654 C CA . PRO A 1 87 ? 60.105 1.930 -8.670 1.00 47.62 87 PRO A CA 1
ATOM 655 C C . PRO A 1 87 ? 61.134 1.610 -9.765 1.00 47.62 87 PRO A C 1
ATOM 657 O O . PRO A 1 87 ? 61.521 0.457 -9.970 1.00 47.62 87 PRO A O 1
ATOM 660 N N . GLU A 1 88 ? 61.520 2.651 -10.497 1.00 42.50 88 GLU A N 1
ATOM 661 C CA . GLU A 1 88 ? 62.635 2.686 -11.441 1.00 42.50 88 GLU A CA 1
ATOM 662 C C . GLU A 1 88 ? 63.968 2.456 -10.702 1.00 42.50 88 GLU A C 1
ATOM 664 O O . GLU A 1 88 ? 64.118 2.776 -9.523 1.00 42.50 88 GLU A O 1
ATOM 669 N N . SER A 1 89 ? 64.916 1.804 -11.371 1.00 44.88 89 SER A N 1
ATOM 670 C CA . SER A 1 89 ? 66.124 1.243 -10.768 1.00 44.88 89 SER A CA 1
ATOM 671 C C . S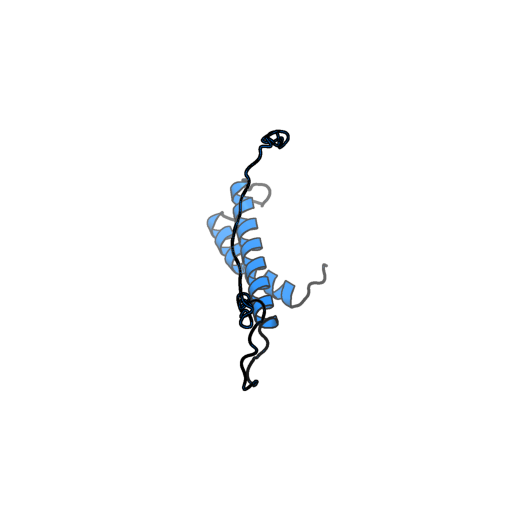ER A 1 89 ? 67.219 2.270 -10.438 1.00 44.88 89 SER A C 1
ATOM 673 O O . SER A 1 89 ? 67.603 3.061 -11.286 1.00 44.88 89 SER A O 1
ATOM 675 N N . ALA A 1 90 ? 67.803 2.082 -9.247 1.00 43.03 90 ALA A N 1
ATOM 676 C CA . ALA A 1 90 ? 69.217 2.232 -8.870 1.00 43.03 90 ALA A CA 1
ATOM 677 C C . ALA A 1 90 ? 69.902 3.615 -8.916 1.00 43.03 90 ALA A C 1
ATOM 679 O O . ALA A 1 90 ? 70.240 4.112 -9.979 1.00 43.03 90 ALA A O 1
ATOM 680 N N . HIS A 1 91 ? 70.338 4.092 -7.740 1.00 44.88 91 HIS A N 1
ATOM 681 C CA . HIS A 1 91 ? 71.635 4.763 -7.563 1.00 44.88 91 HIS A CA 1
ATOM 682 C C . HIS A 1 91 ? 72.213 4.483 -6.152 1.00 44.88 91 HIS A C 1
ATOM 684 O O . HIS A 1 91 ? 71.708 4.969 -5.150 1.00 44.88 91 HIS A O 1
ATOM 690 N N . THR A 1 92 ? 73.234 3.615 -6.110 1.00 36.75 92 THR A N 1
ATOM 691 C CA . THR A 1 92 ? 74.543 3.758 -5.429 1.00 36.75 92 THR A CA 1
ATOM 692 C C . THR A 1 92 ? 74.643 4.496 -4.074 1.00 36.75 92 THR A C 1
ATOM 694 O O . THR A 1 92 ? 74.450 5.702 -4.033 1.00 36.75 92 THR A O 1
ATOM 697 N N . THR A 1 93 ? 75.119 3.753 -3.046 1.00 40.25 93 THR A N 1
ATOM 698 C CA . THR A 1 93 ? 76.197 4.083 -2.056 1.00 40.25 93 THR A CA 1
ATOM 699 C C . THR A 1 93 ? 76.041 5.386 -1.238 1.00 40.25 93 THR A C 1
ATOM 701 O O . THR A 1 93 ? 75.929 6.454 -1.812 1.00 40.25 93 THR A O 1
ATOM 704 N N . VAL A 1 94 ? 76.066 5.450 0.105 1.00 41.62 94 VAL A N 1
ATOM 705 C CA . VAL A 1 94 ? 76.935 4.853 1.147 1.00 41.62 94 VAL A CA 1
ATOM 706 C C . VAL A 1 94 ? 76.186 4.916 2.508 1.00 41.62 94 VAL A C 1
ATOM 708 O O . VAL A 1 94 ? 75.416 5.845 2.732 1.00 41.62 94 VAL A O 1
ATOM 711 N N . ALA A 1 95 ? 76.456 4.002 3.449 1.00 38.75 95 ALA A N 1
ATOM 712 C CA . ALA A 1 95 ? 76.220 4.207 4.898 1.00 38.75 95 ALA A CA 1
ATOM 713 C C . ALA A 1 95 ? 77.414 4.985 5.528 1.00 38.75 95 ALA A C 1
ATOM 715 O O . ALA A 1 95 ? 78.391 5.186 4.806 1.00 38.75 95 ALA A O 1
ATOM 716 N N . PRO A 1 96 ? 77.480 5.337 6.836 1.00 52.19 96 PRO A N 1
ATOM 717 C CA . PRO A 1 96 ? 76.528 5.173 7.947 1.00 52.19 96 PRO A CA 1
ATOM 718 C C . PRO A 1 96 ? 76.367 6.457 8.815 1.00 52.19 96 PRO A C 1
ATOM 720 O O . PRO A 1 96 ? 77.009 7.469 8.553 1.00 52.19 96 PRO A O 1
ATOM 723 N N . THR A 1 97 ? 75.590 6.367 9.908 1.00 35.84 97 THR A N 1
ATOM 724 C CA . THR A 1 97 ? 75.809 7.006 11.241 1.00 35.84 97 THR A CA 1
ATOM 725 C C . THR A 1 97 ? 74.539 7.625 11.827 1.00 35.84 97 THR A C 1
ATOM 727 O O . THR A 1 97 ? 74.041 8.644 11.361 1.00 35.84 97 THR A O 1
ATOM 730 N N . MET A 1 98 ? 74.054 6.995 12.900 1.00 44.28 98 MET A N 1
ATOM 731 C CA . MET A 1 98 ? 73.086 7.549 13.853 1.00 44.28 98 MET A CA 1
ATOM 732 C C . MET A 1 98 ? 73.754 8.661 14.676 1.00 44.28 98 MET A C 1
ATOM 734 O O . MET A 1 98 ? 74.948 8.567 14.969 1.00 44.28 98 MET A O 1
ATOM 738 N N . PRO A 1 99 ? 72.983 9.643 15.159 1.00 50.28 99 PRO A N 1
ATOM 739 C CA . PRO A 1 99 ? 72.781 9.632 16.604 1.00 50.28 99 PRO A CA 1
ATOM 740 C C . PRO A 1 99 ? 71.334 9.923 17.022 1.00 50.28 99 PRO A C 1
ATOM 742 O O . PRO A 1 99 ? 70.693 10.872 16.583 1.00 50.28 99 PRO A O 1
ATOM 745 N N . GLN A 1 100 ? 70.861 9.090 17.942 1.00 47.12 100 GLN A N 1
ATOM 746 C CA . GLN A 1 100 ? 69.713 9.304 18.817 1.00 47.12 100 GLN A CA 1
ATOM 747 C C . GLN A 1 100 ? 69.741 10.652 19.566 1.00 47.12 100 GLN A C 1
ATOM 749 O O . GLN A 1 100 ? 70.752 10.988 20.178 1.00 47.12 100 GLN A O 1
ATOM 754 N N . THR A 1 101 ? 68.597 11.351 19.625 1.00 45.34 101 THR A N 1
ATOM 755 C CA . THR A 1 101 ? 68.209 12.193 20.774 1.00 45.34 101 THR A CA 1
ATOM 756 C C . THR A 1 101 ? 66.692 12.473 20.804 1.00 45.34 101 THR A C 1
ATOM 758 O O . THR A 1 101 ? 66.128 13.049 19.883 1.00 45.34 101 THR A O 1
ATOM 761 N N . THR A 1 102 ? 66.058 11.954 21.857 1.00 46.88 102 THR A N 1
ATOM 762 C CA . THR A 1 102 ? 65.077 12.569 22.778 1.00 46.88 102 THR A CA 1
ATOM 763 C C . THR A 1 102 ? 63.996 13.538 22.263 1.00 46.88 102 THR A C 1
ATOM 765 O O . THR A 1 102 ? 64.305 14.610 21.756 1.00 46.88 102 THR A O 1
ATOM 768 N N . GLY A 1 103 ? 62.726 13.244 22.584 1.00 45.91 103 GLY A N 1
ATOM 769 C CA . GLY A 1 103 ? 61.647 14.241 22.602 1.00 45.91 103 GLY A CA 1
ATOM 770 C C . GLY A 1 103 ? 60.247 13.646 22.783 1.00 45.91 103 GLY A C 1
ATOM 771 O O . GLY A 1 103 ? 59.668 13.152 21.824 1.00 45.91 103 GLY A O 1
ATOM 772 N N . SER A 1 104 ? 59.735 13.686 24.016 1.00 52.72 104 SER A N 1
ATOM 773 C CA . SER A 1 104 ? 58.363 13.347 24.425 1.00 52.72 104 SER A CA 1
ATOM 774 C C . SER A 1 104 ? 57.278 14.127 23.671 1.00 52.72 104 SER A C 1
ATOM 776 O O . SER A 1 104 ? 57.496 15.273 23.289 1.00 52.72 104 SER A O 1
ATOM 778 N N . GLY A 1 105 ? 56.085 13.533 23.569 1.00 45.06 105 GLY A N 1
ATOM 779 C CA . GLY A 1 105 ? 54.855 14.219 23.162 1.00 45.06 105 GLY A CA 1
ATOM 780 C C . GLY A 1 105 ? 53.681 13.253 22.995 1.00 45.06 105 GLY A C 1
ATOM 781 O O . GLY A 1 105 ? 53.179 13.086 21.891 1.00 45.06 105 GLY A O 1
ATOM 782 N N . PHE A 1 106 ? 53.306 12.556 24.071 1.00 46.62 106 PHE A N 1
ATOM 783 C CA . PHE A 1 106 ? 52.017 11.870 24.191 1.00 46.62 106 PHE A CA 1
ATOM 784 C C . PHE A 1 106 ? 51.160 12.760 25.087 1.00 46.62 106 PHE A C 1
ATOM 786 O O . PHE A 1 106 ? 51.311 12.684 26.301 1.00 46.62 106 PHE A O 1
ATOM 793 N N . GLU A 1 107 ? 50.352 13.638 24.498 1.00 55.81 107 GLU A N 1
ATOM 794 C CA . GLU A 1 107 ? 49.373 14.460 25.215 1.00 55.81 107 GLU A CA 1
ATOM 795 C C . GLU A 1 107 ? 48.095 14.570 24.369 1.00 55.81 107 GLU A C 1
ATOM 797 O O . GLU A 1 107 ? 48.131 14.985 23.211 1.00 55.81 107 GLU A O 1
ATOM 802 N N . ASP A 1 108 ? 47.010 14.124 25.002 1.00 58.19 108 ASP A N 1
ATOM 803 C CA . ASP A 1 108 ? 45.628 14.585 24.896 1.00 58.19 108 ASP A CA 1
ATOM 804 C C . ASP A 1 108 ? 44.963 14.701 23.521 1.00 58.19 108 ASP A C 1
ATOM 806 O O . ASP A 1 108 ? 45.004 15.735 22.858 1.00 58.19 108 ASP A O 1
ATOM 810 N N . MET A 1 109 ? 44.187 13.670 23.176 1.00 56.50 109 MET A N 1
ATOM 811 C CA . MET A 1 109 ? 42.951 13.878 22.413 1.00 56.50 109 MET A CA 1
ATOM 812 C C . MET A 1 109 ? 41.842 12.912 22.866 1.00 56.50 109 MET A C 1
ATOM 814 O O . MET A 1 109 ? 41.079 12.392 22.054 1.00 56.50 109 MET A O 1
ATOM 818 N N . ASP A 1 110 ? 41.788 12.658 24.177 1.00 59.25 110 ASP A N 1
ATOM 819 C CA . ASP A 1 110 ? 40.651 12.053 24.873 1.00 59.25 110 ASP A CA 1
ATOM 820 C C . ASP A 1 110 ? 39.833 13.186 25.511 1.00 59.25 110 ASP A C 1
ATOM 822 O O . ASP A 1 110 ? 39.873 13.369 26.720 1.00 59.25 110 ASP A O 1
ATOM 826 N N . ASP A 1 111 ? 39.129 13.989 24.711 1.00 58.31 111 ASP A N 1
ATOM 827 C CA . ASP A 1 111 ? 38.026 14.803 25.232 1.00 58.31 111 ASP A CA 1
ATOM 828 C C . ASP A 1 111 ? 37.074 15.207 24.091 1.00 58.31 111 ASP A C 1
ATOM 830 O O . ASP A 1 111 ? 37.507 15.621 23.016 1.00 58.31 111 ASP A O 1
ATOM 834 N N . ASP A 1 112 ? 35.770 15.096 24.358 1.00 60.56 112 ASP A N 1
ATOM 835 C CA . ASP A 1 112 ? 34.657 15.683 23.591 1.00 60.56 112 ASP A CA 1
ATOM 836 C C . ASP A 1 112 ? 34.040 14.895 22.405 1.00 60.56 112 ASP A C 1
ATOM 838 O O . ASP A 1 112 ? 33.897 15.387 21.284 1.00 60.56 112 ASP A O 1
ATOM 842 N N . ILE A 1 113 ? 33.530 13.683 22.674 1.00 57.88 113 ILE A N 1
ATOM 843 C CA . ILE A 1 113 ? 32.334 13.183 21.959 1.00 57.88 113 ILE A CA 1
ATOM 844 C C . ILE A 1 113 ? 31.179 13.049 22.964 1.00 57.88 113 ILE A C 1
ATOM 846 O O . ILE A 1 113 ? 31.087 12.027 23.650 1.00 57.88 113 ILE A O 1
ATOM 850 N N . PRO A 1 114 ? 30.289 14.049 23.091 1.00 65.25 114 PRO A N 1
ATOM 851 C CA . PRO A 1 114 ? 29.065 13.892 23.866 1.00 65.25 114 PRO A CA 1
ATOM 852 C C . PRO A 1 114 ? 28.038 13.023 23.117 1.00 65.25 114 PRO A C 1
ATOM 854 O O . PRO A 1 114 ? 27.867 13.146 21.902 1.00 65.25 114 PRO A O 1
ATOM 857 N N . PHE A 1 115 ? 27.384 12.140 23.882 1.00 57.31 115 PHE A N 1
ATOM 858 C CA . PHE A 1 115 ? 26.232 11.313 23.491 1.00 57.31 115 PHE A CA 1
ATOM 859 C C . PHE A 1 115 ? 24.984 12.143 23.172 1.00 57.31 115 PHE A C 1
ATOM 861 O O . PHE A 1 115 ? 24.757 13.161 23.868 1.00 57.31 115 PHE A O 1
#

Sequence (115 aa):
MPDFTAIERTAMNACLKPFGAVAEAVGFDKPLGAYSEQQALQVIEAIVSAWTQAMAAHHEQTLTPPVRGLGTPVRDPLRDPLRPARPESAHTTVAPTMPQTTGSGFEDMDDDIPF